Protein AF-A0A8K0Y2E1-F1 (afdb_monomer_lite)

pLDDT: mean 75.56, std 9.3, range [47.75, 87.69]

Structure (mmCIF, N/CA/C/O backbone):
data_AF-A0A8K0Y2E1-F1
#
_entry.id   AF-A0A8K0Y2E1-F1
#
loop_
_atom_site.group_PDB
_atom_site.id
_atom_site.type_symbol
_atom_site.label_atom_id
_atom_site.label_alt_id
_atom_site.label_comp_id
_atom_site.label_asym_id
_atom_site.label_entity_id
_atom_site.label_seq_id
_atom_site.pdbx_PDB_ins_code
_atom_site.Cartn_x
_atom_site.Cartn_y
_atom_site.Cartn_z
_atom_site.occupancy
_atom_site.B_iso_or_equiv
_atom_site.auth_seq_id
_atom_site.auth_comp_id
_atom_site.auth_asym_id
_atom_site.auth_atom_id
_atom_site.pdbx_PDB_model_num
ATOM 1 N N . MET A 1 1 ? 8.131 10.422 27.180 1.00 47.75 1 MET A N 1
ATOM 2 C CA . MET A 1 1 ? 7.293 9.583 26.301 1.00 47.75 1 MET A CA 1
ATOM 3 C C . MET A 1 1 ? 6.700 10.539 25.278 1.00 47.75 1 MET A C 1
ATOM 5 O O . MET A 1 1 ? 6.128 11.523 25.718 1.00 47.75 1 MET A O 1
ATOM 9 N N . ASN A 1 2 ? 6.968 10.370 23.979 1.00 54.44 2 ASN A N 1
ATOM 10 C CA . ASN A 1 2 ? 6.500 11.311 22.950 1.00 54.44 2 ASN A CA 1
ATOM 11 C C . ASN A 1 2 ? 4.971 11.252 22.850 1.00 54.44 2 ASN A C 1
ATOM 13 O O . ASN A 1 2 ? 4.453 10.234 22.396 1.00 54.44 2 ASN A O 1
ATOM 17 N N . ASP A 1 3 ? 4.281 12.322 23.247 1.00 74.00 3 ASP A N 1
ATOM 18 C CA . ASP A 1 3 ? 2.882 12.530 22.867 1.00 74.00 3 ASP A CA 1
ATOM 19 C C . ASP A 1 3 ? 2.836 12.772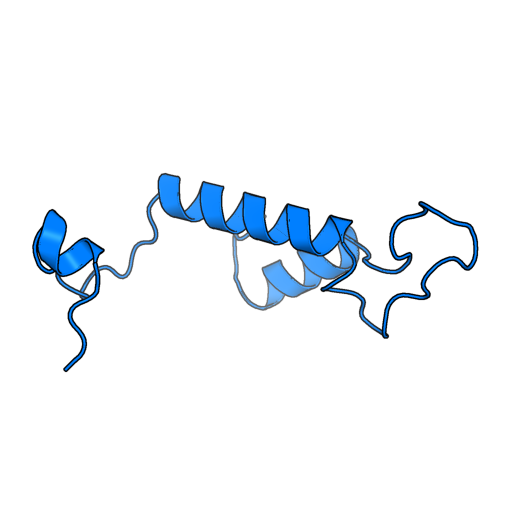 21.358 1.00 74.00 3 ASP A C 1
ATOM 21 O O . ASP A 1 3 ? 3.519 13.664 20.838 1.00 74.00 3 ASP A O 1
ATOM 25 N N . TYR A 1 4 ? 2.062 11.963 20.635 1.00 78.44 4 TYR A N 1
ATOM 26 C CA . TYR A 1 4 ? 1.812 12.235 19.227 1.00 78.44 4 TYR A CA 1
ATOM 27 C C . TYR A 1 4 ? 1.017 13.538 19.107 1.00 78.44 4 TYR A C 1
ATOM 29 O O . TYR A 1 4 ? 0.189 13.858 19.959 1.00 78.44 4 TYR A O 1
ATOM 37 N N . PHE A 1 5 ? 1.230 14.290 18.023 1.00 82.44 5 PHE A N 1
ATOM 38 C CA . PHE A 1 5 ? 0.459 15.511 17.752 1.00 82.44 5 PHE A CA 1
ATOM 39 C C . PHE A 1 5 ? -1.052 15.251 17.853 1.00 82.44 5 PHE A C 1
ATOM 41 O O . PHE A 1 5 ? -1.779 16.027 18.457 1.00 82.44 5 PHE A O 1
ATOM 48 N N . THR A 1 6 ? -1.514 14.109 17.346 1.00 77.88 6 THR A N 1
ATOM 49 C CA . THR A 1 6 ? -2.911 13.675 17.443 1.00 77.88 6 THR A CA 1
ATOM 50 C C . THR A 1 6 ? -3.399 13.475 18.874 1.00 77.88 6 THR A C 1
ATOM 52 O O . THR A 1 6 ? -4.527 13.861 19.162 1.00 77.88 6 THR A O 1
ATOM 55 N N . ASP A 1 7 ? -2.571 12.938 19.772 1.00 82.75 7 ASP A N 1
ATOM 56 C CA . ASP A 1 7 ? -2.948 12.755 21.180 1.00 82.75 7 ASP A CA 1
ATOM 57 C C . ASP A 1 7 ? -3.107 14.111 21.880 1.00 82.75 7 ASP A C 1
ATOM 59 O O . ASP A 1 7 ? -3.994 14.285 22.714 1.00 82.75 7 ASP A O 1
ATOM 63 N N . ARG A 1 8 ? -2.295 15.103 21.489 1.00 80.44 8 ARG A N 1
ATOM 64 C CA . ARG A 1 8 ? -2.401 16.479 21.988 1.00 80.44 8 ARG A CA 1
ATOM 65 C C . ARG A 1 8 ? -3.655 17.196 21.485 1.00 80.44 8 ARG A C 1
ATOM 67 O O . ARG A 1 8 ? -4.268 17.937 22.247 1.00 80.44 8 ARG A O 1
ATOM 74 N N . GLU A 1 9 ? -4.016 17.008 20.217 1.00 86.06 9 GLU A N 1
ATOM 75 C CA . GLU A 1 9 ? -5.141 17.723 19.597 1.00 86.06 9 GLU A CA 1
ATOM 76 C C . GLU A 1 9 ? -6.505 17.064 19.866 1.00 86.06 9 GLU A C 1
ATOM 78 O O . GLU A 1 9 ? -7.515 17.760 19.948 1.00 86.06 9 GLU A O 1
ATOM 83 N N . PHE A 1 10 ? -6.559 15.736 20.012 1.00 82.62 10 PHE A N 1
ATOM 84 C CA . PHE A 1 10 ? -7.822 14.983 20.091 1.00 82.62 10 PHE A CA 1
ATOM 85 C C . PHE A 1 10 ? -7.955 14.108 21.343 1.00 82.62 10 PHE A C 1
ATOM 87 O O . PHE A 1 10 ? -9.006 13.503 21.559 1.00 82.62 10 PHE A O 1
ATOM 94 N N . GLY A 1 11 ? -6.922 14.067 22.185 1.00 82.19 11 GLY A N 1
ATOM 95 C CA . GLY A 1 11 ? -6.845 13.175 23.333 1.00 82.19 11 GLY A CA 1
ATOM 96 C C . GLY A 1 11 ? -6.366 11.766 22.955 1.00 82.19 11 GLY A C 1
ATOM 97 O O . GLY A 1 11 ? -6.466 11.350 21.797 1.00 82.19 11 GLY A O 1
ATOM 98 N N . PRO A 1 12 ? -5.837 11.005 23.927 1.00 77.69 12 PRO A N 1
ATOM 99 C CA . PRO A 1 12 ? -5.347 9.656 23.688 1.00 77.69 12 PRO A CA 1
ATOM 100 C C . PRO A 1 12 ? -6.505 8.709 23.355 1.00 77.69 12 PRO A C 1
ATOM 102 O O . PRO A 1 12 ? -7.455 8.560 24.126 1.00 77.69 12 PRO A O 1
ATOM 105 N N . VAL A 1 13 ? -6.407 8.024 22.216 1.00 74.12 13 VAL A N 1
ATOM 106 C CA . VAL A 1 13 ? -7.375 6.994 21.819 1.00 74.12 13 VAL A CA 1
ATOM 107 C C . VAL A 1 13 ? -6.968 5.650 22.438 1.00 74.12 13 VAL A C 1
ATOM 109 O O . VAL A 1 13 ? -5.797 5.266 22.341 1.00 74.12 13 VAL A O 1
ATOM 112 N N . PRO A 1 14 ? -7.898 4.894 23.060 1.00 72.62 14 PRO A N 1
ATOM 113 C CA . PRO A 1 14 ? -7.598 3.563 23.572 1.00 72.62 14 PRO A CA 1
ATOM 114 C C . PRO A 1 14 ? -7.037 2.669 22.462 1.00 72.62 14 PRO A C 1
ATOM 116 O O . PRO A 1 14 ? -7.707 2.410 21.464 1.00 72.62 14 PRO A O 1
ATOM 119 N N . ARG A 1 15 ? -5.825 2.130 22.651 1.00 69.69 15 ARG A N 1
ATOM 120 C CA . ARG A 1 15 ? -5.186 1.195 21.700 1.00 69.69 15 ARG A CA 1
ATOM 121 C C . ARG A 1 15 ? -5.815 -0.209 21.698 1.00 69.69 15 ARG A C 1
ATOM 123 O O . ARG A 1 15 ? -5.159 -1.174 21.335 1.00 69.69 15 ARG A O 1
ATOM 130 N N . ALA A 1 16 ? -7.063 -0.321 22.142 1.00 72.81 16 ALA A N 1
ATOM 131 C CA . ALA A 1 16 ? -7.825 -1.563 22.215 1.00 72.81 16 ALA A CA 1
ATOM 132 C C . ALA A 1 16 ? -8.683 -1.802 20.958 1.00 72.81 16 ALA A C 1
ATOM 134 O O . ALA A 1 16 ? -9.530 -2.688 20.953 1.00 72.81 16 ALA A O 1
ATOM 135 N N . SER A 1 17 ? -8.507 -0.996 19.904 1.00 69.56 17 SER A N 1
ATOM 136 C CA . SER A 1 17 ? -9.203 -1.220 18.640 1.00 69.56 17 SER A CA 1
ATOM 137 C C . SER A 1 17 ? -8.476 -2.284 17.828 1.00 69.56 17 SER A C 1
ATOM 139 O O . SER A 1 17 ? -7.421 -2.020 17.258 1.00 69.56 17 SER A O 1
ATOM 141 N N . GLU A 1 18 ? -9.072 -3.469 17.744 1.00 76.56 18 GLU A N 1
ATOM 142 C CA . GLU A 1 18 ? -8.668 -4.524 16.802 1.00 76.56 18 GLU A CA 1
ATOM 143 C C . GLU A 1 18 ? -9.260 -4.301 15.399 1.00 76.56 18 GLU A C 1
ATOM 145 O O . GLU A 1 18 ? -8.994 -5.060 14.471 1.00 76.56 18 GLU A O 1
ATOM 150 N N . VAL A 1 19 ? -10.065 -3.245 15.230 1.00 79.50 19 VAL A N 1
ATOM 151 C CA . VAL A 1 19 ? -10.748 -2.926 13.977 1.00 79.50 19 VAL A CA 1
ATOM 152 C C . VAL A 1 19 ? -10.084 -1.722 13.316 1.00 79.50 19 VAL A C 1
ATOM 154 O O . VAL A 1 19 ? -9.969 -0.646 13.911 1.00 79.50 19 VAL A O 1
ATOM 157 N N . ILE A 1 20 ? -9.670 -1.901 12.063 1.00 81.38 20 ILE A N 1
ATOM 158 C CA . ILE A 1 20 ? -9.232 -0.820 11.178 1.00 81.38 20 ILE A CA 1
ATOM 159 C C . ILE A 1 20 ? -10.489 -0.229 10.529 1.00 81.38 20 ILE A C 1
ATOM 161 O O . ILE A 1 20 ? -11.249 -0.941 9.879 1.00 81.38 20 ILE A O 1
ATOM 165 N N . GLY A 1 21 ? -10.740 1.065 10.739 1.00 83.25 21 GLY A N 1
ATOM 166 C CA . GLY A 1 21 ? -11.906 1.743 10.165 1.00 83.25 21 GLY A CA 1
ATOM 167 C C . GLY A 1 21 ? -11.739 2.080 8.679 1.00 83.25 21 GLY A C 1
ATOM 168 O O . GLY A 1 21 ? -10.623 2.303 8.212 1.00 83.25 21 GLY A O 1
ATOM 169 N N . GLU A 1 22 ? -12.856 2.224 7.961 1.00 84.94 22 GLU A N 1
ATOM 170 C CA . GLU A 1 22 ? -12.916 2.495 6.508 1.00 84.94 22 GLU A CA 1
ATOM 171 C C . GLU A 1 22 ? -12.026 3.653 6.040 1.00 84.94 22 GLU A C 1
ATOM 173 O O . GLU A 1 22 ? -11.323 3.564 5.036 1.00 84.94 22 GLU A O 1
ATOM 178 N N . ARG A 1 23 ? -11.995 4.755 6.799 1.00 85.44 23 ARG A N 1
ATOM 179 C CA . ARG A 1 23 ? -11.145 5.908 6.468 1.00 85.44 23 ARG A CA 1
ATOM 180 C C . ARG A 1 23 ? -9.660 5.540 6.452 1.00 85.44 23 ARG A C 1
ATOM 182 O O . ARG A 1 23 ? -8.915 6.037 5.611 1.00 85.44 23 ARG A O 1
ATOM 189 N N . LEU A 1 24 ? -9.227 4.719 7.408 1.00 85.44 24 LEU A N 1
ATOM 190 C CA . LEU A 1 24 ? -7.839 4.278 7.497 1.00 85.44 24 LEU A CA 1
ATOM 191 C C . LEU A 1 24 ? -7.536 3.249 6.404 1.00 85.44 24 LEU A C 1
ATOM 193 O O . LEU A 1 24 ? -6.489 3.358 5.771 1.00 85.44 24 LEU A O 1
ATOM 197 N N . TRP A 1 25 ? -8.472 2.339 6.116 1.00 86.69 25 TRP A N 1
ATOM 198 C CA . TRP A 1 25 ? -8.372 1.420 4.979 1.00 86.69 25 TRP A CA 1
ATOM 199 C C . TRP A 1 25 ? -8.182 2.150 3.649 1.00 86.69 25 TRP A C 1
ATOM 201 O O . TRP A 1 25 ? -7.224 1.864 2.934 1.00 86.69 25 TRP A O 1
ATOM 211 N N . GLY A 1 26 ? -9.008 3.158 3.354 1.00 87.69 26 GLY A N 1
ATOM 212 C CA . GLY A 1 26 ? -8.860 3.962 2.137 1.00 87.69 26 GLY A CA 1
ATOM 213 C C . GLY A 1 26 ? -7.515 4.697 2.058 1.00 87.69 26 GLY A C 1
ATOM 214 O O . GLY A 1 26 ? -6.918 4.800 0.983 1.00 87.69 26 GLY A O 1
ATOM 215 N N . GLY A 1 27 ? -6.993 5.162 3.198 1.00 87.38 27 GLY A 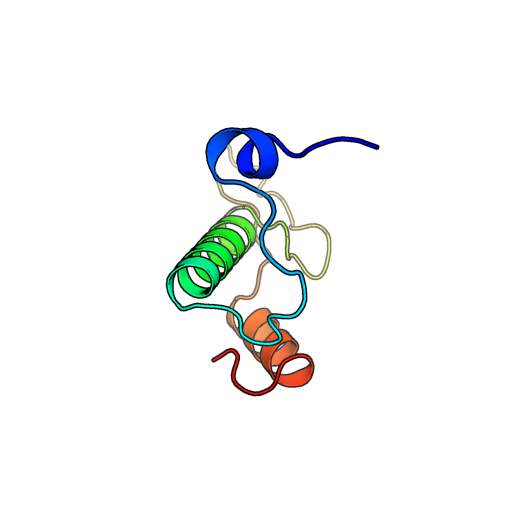N 1
ATOM 216 C CA . GLY A 1 27 ? -5.662 5.768 3.281 1.00 87.38 27 GLY A CA 1
ATOM 217 C C . GLY A 1 27 ? -4.531 4.773 3.008 1.00 87.38 27 GLY A C 1
ATOM 218 O O . GLY A 1 27 ? -3.604 5.091 2.263 1.00 87.38 27 GLY A O 1
ATOM 219 N N . LEU A 1 28 ? -4.618 3.564 3.568 1.00 87.25 28 LEU A N 1
ATOM 220 C CA . LEU A 1 28 ? -3.655 2.488 3.325 1.00 87.25 28 LEU A CA 1
ATOM 221 C C . LEU A 1 28 ? -3.663 2.053 1.860 1.00 87.25 28 LEU A C 1
ATOM 223 O O . LEU A 1 28 ? -2.597 1.968 1.257 1.00 87.25 28 LEU A O 1
ATOM 227 N N . HIS A 1 29 ? -4.846 1.864 1.273 1.00 86.25 29 HIS A N 1
ATOM 228 C CA . HIS A 1 29 ? -4.985 1.521 -0.141 1.00 86.25 29 HIS A CA 1
ATOM 229 C C . HIS A 1 29 ? -4.338 2.583 -1.038 1.00 86.25 29 HIS A C 1
ATOM 231 O O . HIS A 1 29 ? -3.511 2.265 -1.888 1.00 86.25 29 HIS A O 1
ATOM 237 N N . SER A 1 30 ? -4.627 3.863 -0.782 1.00 86.12 30 SER A N 1
ATOM 238 C CA . SER A 1 30 ? -4.039 4.975 -1.543 1.00 86.12 30 SER A CA 1
ATOM 239 C C . SER A 1 30 ? -2.511 5.016 -1.428 1.00 86.12 30 SER A C 1
ATOM 241 O O . SER A 1 30 ? -1.816 5.296 -2.401 1.00 86.12 30 SER A O 1
ATOM 243 N N . LEU A 1 31 ? -1.964 4.735 -0.240 1.00 86.94 31 LEU A N 1
ATOM 244 C CA . LEU A 1 31 ? -0.516 4.672 -0.035 1.00 86.94 31 LEU A CA 1
ATOM 245 C C . LEU A 1 31 ? 0.118 3.494 -0.774 1.00 86.94 31 LEU A C 1
ATOM 247 O O . LEU A 1 31 ? 1.200 3.654 -1.335 1.00 86.94 31 LEU A O 1
ATOM 251 N N . ILE A 1 32 ? -0.538 2.335 -0.778 1.00 85.94 32 ILE A N 1
ATOM 252 C CA . ILE A 1 32 ? -0.091 1.159 -1.526 1.00 85.94 32 ILE A CA 1
ATOM 253 C C . ILE A 1 32 ? -0.061 1.470 -3.025 1.00 85.94 32 ILE A C 1
ATOM 255 O O . ILE A 1 32 ? 0.952 1.204 -3.667 1.00 85.94 32 ILE A O 1
ATOM 259 N N . ASP A 1 33 ? -1.106 2.100 -3.565 1.00 84.38 33 ASP A N 1
ATOM 260 C CA . ASP A 1 33 ? -1.167 2.482 -4.979 1.00 84.38 33 ASP A CA 1
ATOM 261 C C . ASP A 1 33 ? -0.026 3.415 -5.386 1.00 84.38 33 ASP A C 1
ATOM 263 O O . ASP A 1 33 ? 0.659 3.147 -6.373 1.00 84.38 33 ASP A O 1
ATOM 267 N N . VAL A 1 34 ? 0.247 4.453 -4.588 1.00 84.12 34 VAL A N 1
ATOM 268 C CA . VAL A 1 34 ? 1.373 5.370 -4.833 1.00 84.12 34 VAL A CA 1
ATOM 269 C C . VAL A 1 34 ? 2.705 4.616 -4.871 1.00 84.12 34 VAL A C 1
ATOM 271 O O . VAL A 1 34 ? 3.556 4.913 -5.706 1.00 84.12 34 VAL A O 1
ATOM 274 N N . ARG A 1 35 ? 2.887 3.625 -3.990 1.00 81.50 35 ARG A N 1
ATOM 275 C CA . ARG A 1 35 ? 4.116 2.816 -3.916 1.00 81.50 35 ARG A CA 1
ATOM 276 C C . ARG A 1 35 ? 4.232 1.767 -5.018 1.00 81.50 35 ARG A C 1
ATOM 278 O O . ARG A 1 35 ? 5.332 1.320 -5.342 1.00 81.50 35 ARG A O 1
ATOM 285 N N . LEU A 1 36 ? 3.109 1.344 -5.586 1.00 81.31 36 LEU A N 1
ATOM 286 C CA . LEU A 1 36 ? 3.099 0.540 -6.803 1.00 81.31 36 LEU A CA 1
ATOM 287 C C . LEU A 1 36 ? 3.497 1.403 -8.006 1.00 81.31 36 LEU A C 1
ATOM 289 O O . LEU A 1 36 ? 4.308 0.959 -8.814 1.00 81.31 36 LEU A O 1
ATOM 293 N N . ASP A 1 37 ? 2.990 2.636 -8.093 1.00 78.12 37 ASP A N 1
ATOM 294 C CA . ASP A 1 37 ? 3.291 3.569 -9.189 1.00 78.12 37 ASP A CA 1
ATOM 295 C C . ASP A 1 37 ? 4.735 4.082 -9.184 1.00 78.12 37 ASP A C 1
ATOM 297 O O . ASP A 1 37 ? 5.343 4.227 -10.245 1.00 78.12 37 ASP A O 1
ATOM 301 N N . ASP A 1 38 ? 5.309 4.337 -8.006 1.00 76.44 38 ASP A N 1
ATOM 302 C CA . ASP A 1 38 ? 6.710 4.759 -7.878 1.00 76.44 38 ASP A CA 1
ATOM 303 C C . ASP A 1 38 ? 7.712 3.585 -7.944 1.00 76.44 38 ASP A C 1
ATOM 305 O O . ASP A 1 38 ? 8.927 3.796 -7.966 1.00 76.44 38 ASP A O 1
ATOM 309 N N . GLY A 1 39 ? 7.210 2.347 -8.031 1.00 73.38 39 GLY A N 1
ATOM 310 C CA . GLY A 1 39 ? 8.008 1.129 -8.142 1.00 73.38 39 GLY A CA 1
ATOM 311 C C . GLY A 1 39 ? 8.642 0.645 -6.835 1.00 73.38 39 GLY A C 1
ATOM 312 O O . GLY A 1 39 ? 9.442 -0.292 -6.873 1.00 73.38 39 GLY A O 1
ATOM 313 N N . SER A 1 40 ? 8.288 1.221 -5.681 1.00 77.25 40 SER A N 1
ATOM 314 C CA . SER A 1 40 ? 8.828 0.837 -4.366 1.00 77.25 40 SER A CA 1
ATOM 315 C C . SER A 1 40 ? 8.613 -0.637 -4.012 1.00 77.25 40 SER A C 1
ATOM 317 O O . SER A 1 40 ? 9.403 -1.204 -3.260 1.00 77.25 40 SER A O 1
ATOM 319 N N . PHE A 1 41 ? 7.571 -1.276 -4.555 1.00 75.69 41 PHE A N 1
ATOM 320 C CA . PHE A 1 41 ? 7.294 -2.706 -4.358 1.00 75.69 41 PHE A CA 1
ATOM 321 C C . PHE A 1 41 ? 7.890 -3.625 -5.439 1.00 75.69 41 PHE A C 1
ATOM 323 O O . PHE A 1 41 ? 7.467 -4.772 -5.584 1.00 75.69 41 PHE A O 1
ATOM 330 N N . GLY A 1 42 ? 8.869 -3.156 -6.219 1.00 67.94 42 GLY A N 1
ATOM 331 C CA . GLY A 1 42 ? 9.567 -3.996 -7.193 1.00 67.94 42 GLY A CA 1
ATOM 332 C C . GLY A 1 42 ? 10.224 -5.222 -6.540 1.00 67.94 42 GLY A C 1
ATOM 333 O O . GLY A 1 42 ? 11.050 -5.090 -5.640 1.00 67.94 42 GLY A O 1
ATOM 334 N N . PHE A 1 43 ? 9.895 -6.426 -7.025 1.00 59.28 43 PHE A N 1
ATOM 335 C CA . PHE A 1 43 ? 10.427 -7.711 -6.526 1.00 59.28 43 PHE A CA 1
ATOM 336 C C . PHE A 1 43 ? 11.964 -7.817 -6.617 1.00 59.28 43 PHE A C 1
ATOM 338 O O . PHE A 1 43 ? 12.623 -8.490 -5.828 1.00 59.28 43 PHE A O 1
ATOM 345 N N . ARG A 1 44 ? 12.548 -7.122 -7.591 1.00 56.88 44 ARG A N 1
ATOM 346 C CA . ARG A 1 44 ? 13.972 -6.793 -7.709 1.00 56.88 44 ARG A CA 1
ATOM 347 C C . ARG A 1 44 ? 14.001 -5.297 -7.990 1.00 56.88 44 ARG A C 1
ATOM 349 O O . ARG A 1 44 ? 13.112 -4.861 -8.719 1.00 56.88 44 ARG A O 1
ATOM 356 N N . PHE A 1 45 ? 14.960 -4.554 -7.414 1.00 56.38 45 PHE A N 1
ATOM 357 C CA . PHE A 1 45 ? 15.177 -3.114 -7.652 1.00 56.38 45 PHE A CA 1
ATOM 358 C C . PHE A 1 45 ? 14.629 -2.724 -9.024 1.00 56.38 45 PHE A C 1
ATOM 360 O O . PHE A 1 45 ? 15.128 -3.284 -10.010 1.00 56.38 45 PHE A O 1
ATOM 367 N N . PRO A 1 46 ? 13.562 -1.906 -9.098 1.00 58.28 46 PRO A N 1
ATOM 368 C CA . PRO A 1 46 ? 12.892 -1.704 -10.365 1.00 58.28 46 PRO A CA 1
ATOM 369 C C . PRO A 1 46 ? 13.935 -1.192 -11.352 1.00 58.28 46 PRO A C 1
ATOM 371 O O . PRO A 1 46 ? 14.749 -0.327 -11.015 1.00 58.28 46 PRO A O 1
ATOM 374 N N . LEU A 1 47 ? 13.965 -1.788 -12.544 1.00 56.75 47 LEU A N 1
ATOM 375 C CA . LEU A 1 47 ? 14.821 -1.284 -13.604 1.00 56.75 47 LEU A CA 1
ATOM 376 C C . LEU A 1 47 ? 14.291 0.117 -13.907 1.00 56.75 47 LEU A C 1
ATOM 378 O O . LEU A 1 47 ? 13.204 0.279 -14.467 1.00 56.75 47 LEU A O 1
ATOM 382 N N . ALA A 1 48 ? 15.016 1.135 -13.446 1.00 63.59 48 ALA A N 1
ATOM 383 C CA . ALA A 1 48 ? 14.746 2.499 -13.847 1.00 63.59 48 ALA A CA 1
ATOM 384 C C . ALA A 1 48 ? 14.976 2.549 -15.357 1.00 63.59 48 ALA A C 1
ATOM 386 O O . ALA A 1 48 ? 16.041 2.163 -15.841 1.00 63.59 48 ALA A O 1
ATOM 387 N N . CYS A 1 49 ? 13.954 2.953 -16.107 1.00 65.12 49 CYS A N 1
ATOM 388 C CA . CYS A 1 49 ? 14.141 3.208 -17.523 1.00 65.12 49 CYS A CA 1
ATOM 389 C C . CYS A 1 49 ? 15.153 4.354 -17.662 1.00 65.12 49 CYS A C 1
ATOM 391 O O . CYS A 1 49 ? 15.029 5.367 -16.976 1.00 65.12 49 CYS A O 1
ATOM 393 N N . GLU A 1 50 ? 16.159 4.188 -18.521 1.00 71.38 50 GLU A N 1
ATOM 394 C CA . GLU A 1 50 ? 17.181 5.218 -18.756 1.00 71.38 50 GLU A CA 1
ATOM 395 C C . GLU A 1 50 ? 16.600 6.465 -19.453 1.00 71.38 50 GLU A C 1
ATOM 397 O O . GLU A 1 50 ? 17.216 7.532 -19.437 1.00 71.38 50 GLU A O 1
ATOM 402 N N . ASP A 1 51 ? 15.393 6.351 -20.025 1.00 76.69 51 ASP A N 1
ATOM 403 C CA . ASP A 1 51 ? 14.655 7.472 -20.601 1.00 76.69 51 ASP A CA 1
ATOM 404 C C . ASP A 1 51 ? 14.202 8.459 -19.504 1.00 76.69 51 ASP A C 1
ATOM 406 O O . ASP A 1 51 ? 13.517 8.064 -18.550 1.00 76.69 51 ASP A O 1
ATOM 410 N N . PRO A 1 52 ? 14.469 9.769 -19.660 1.00 75.00 52 PRO A N 1
ATOM 411 C CA . PRO A 1 52 ? 13.987 10.784 -18.733 1.00 75.00 52 PRO A CA 1
ATOM 412 C C . PRO A 1 52 ? 12.459 10.760 -18.587 1.00 75.00 52 PRO A C 1
ATOM 414 O O . PRO A 1 52 ? 11.724 10.778 -19.575 1.00 75.00 52 PRO A O 1
ATOM 417 N N . GLY A 1 53 ? 11.977 10.789 -17.342 1.00 70.69 53 GLY A N 1
ATOM 418 C CA . GLY A 1 53 ? 10.553 10.945 -17.031 1.00 70.69 53 GLY A CA 1
ATOM 419 C 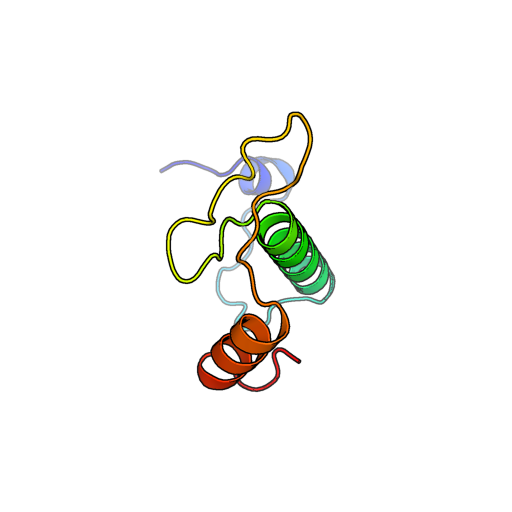C . GLY A 1 53 ? 9.712 9.672 -17.137 1.00 70.69 53 GLY A C 1
ATOM 420 O O . GLY A 1 53 ? 8.490 9.759 -17.024 1.00 70.69 53 GLY A O 1
ATOM 421 N N . LYS A 1 54 ? 10.325 8.498 -17.329 1.00 68.75 54 LYS A N 1
ATOM 422 C CA . LYS A 1 54 ? 9.593 7.229 -17.275 1.00 68.75 54 LYS A CA 1
ATOM 423 C C . LYS A 1 54 ? 9.585 6.642 -15.861 1.00 68.75 54 LYS A C 1
ATOM 425 O O . LYS A 1 54 ? 10.623 6.654 -15.198 1.00 68.75 54 LYS A O 1
ATOM 430 N N . PRO A 1 55 ? 8.429 6.142 -15.386 1.00 65.44 55 PRO A N 1
ATOM 431 C CA . PRO A 1 55 ? 8.333 5.540 -14.066 1.00 65.44 55 PRO A CA 1
ATOM 432 C C . PRO A 1 55 ? 9.176 4.267 -13.988 1.00 65.44 55 PRO A C 1
ATOM 434 O O . PRO A 1 55 ? 9.501 3.630 -14.996 1.00 65.44 55 PRO A O 1
ATOM 437 N N . ALA A 1 56 ? 9.531 3.902 -12.762 1.00 65.94 56 ALA A N 1
ATOM 438 C CA . ALA A 1 56 ? 10.280 2.694 -12.487 1.00 65.94 56 ALA A CA 1
ATOM 439 C C . ALA A 1 56 ? 9.484 1.471 -12.984 1.00 65.94 56 ALA A C 1
ATOM 441 O O . ALA A 1 56 ? 8.310 1.293 -12.666 1.00 65.94 56 ALA A O 1
ATOM 442 N N . CYS A 1 57 ? 10.111 0.641 -13.816 1.00 63.97 57 CYS A N 1
ATOM 443 C CA . CYS A 1 57 ? 9.462 -0.513 -14.428 1.00 63.97 57 CYS A CA 1
ATOM 444 C C . CYS A 1 57 ? 9.756 -1.747 -13.564 1.00 63.97 57 CYS A C 1
ATOM 446 O O . CYS A 1 57 ? 10.921 -2.105 -13.380 1.00 63.97 57 CYS A O 1
ATOM 448 N N . GLY A 1 58 ? 8.729 -2.410 -13.022 1.00 62.38 58 GLY A N 1
ATOM 449 C CA . GLY A 1 58 ? 8.934 -3.671 -12.289 1.00 62.38 58 GLY A CA 1
ATOM 450 C C . GLY A 1 58 ? 7.973 -3.979 -11.143 1.00 62.38 58 GLY A C 1
ATOM 451 O O . GLY A 1 58 ? 8.044 -5.079 -10.597 1.00 62.38 58 GLY A O 1
ATOM 452 N N . ALA A 1 59 ? 7.077 -3.060 -10.776 1.00 71.19 59 ALA A N 1
ATOM 453 C CA . ALA A 1 59 ? 5.995 -3.368 -9.845 1.00 71.19 59 ALA A CA 1
ATOM 454 C C . ALA A 1 59 ? 4.858 -4.097 -10.586 1.00 71.19 59 ALA A C 1
ATOM 456 O O . ALA A 1 59 ? 4.066 -3.489 -11.305 1.00 71.19 59 ALA A O 1
ATOM 457 N N . ASP A 1 60 ? 4.786 -5.420 -10.430 1.00 74.12 60 ASP A N 1
ATOM 458 C CA . ASP A 1 60 ? 3.647 -6.215 -10.895 1.00 74.12 60 ASP A CA 1
ATOM 459 C C . ASP A 1 60 ? 2.515 -6.119 -9.863 1.00 74.12 60 ASP A C 1
ATOM 461 O O . ASP A 1 60 ? 2.531 -6.782 -8.822 1.00 74.12 60 ASP A O 1
ATOM 465 N N . ARG A 1 61 ? 1.519 -5.282 -10.172 1.00 81.06 61 ARG A N 1
ATOM 466 C CA . ARG A 1 61 ? 0.333 -5.057 -9.331 1.00 81.06 61 ARG A CA 1
ATOM 467 C C . ARG A 1 61 ? -0.418 -6.354 -9.018 1.00 81.06 61 ARG A C 1
ATOM 469 O O . ARG A 1 61 ? -0.875 -6.537 -7.894 1.00 81.06 61 ARG A O 1
ATOM 476 N N . ALA A 1 62 ? -0.520 -7.269 -9.982 1.00 80.75 62 ALA A N 1
ATOM 477 C CA . ALA A 1 62 ? -1.245 -8.521 -9.800 1.00 80.75 62 ALA A CA 1
ATOM 478 C C . ALA A 1 62 ? -0.457 -9.506 -8.923 1.00 80.75 62 ALA A C 1
ATOM 480 O O . ALA A 1 62 ? -1.043 -10.206 -8.099 1.00 80.75 62 ALA A O 1
ATOM 481 N N . ALA A 1 63 ? 0.870 -9.567 -9.073 1.00 76.06 63 ALA A N 1
ATOM 482 C CA . ALA A 1 63 ? 1.722 -10.373 -8.198 1.00 76.06 63 ALA A CA 1
ATOM 483 C C . ALA A 1 63 ? 1.758 -9.832 -6.761 1.00 76.06 63 ALA A C 1
ATOM 485 O O . ALA A 1 63 ? 1.725 -10.624 -5.815 1.00 76.06 63 ALA A O 1
ATOM 486 N N . PHE A 1 64 ? 1.766 -8.506 -6.598 1.00 80.75 64 PHE A N 1
ATOM 487 C CA . PHE A 1 64 ? 1.647 -7.866 -5.291 1.00 80.75 64 PHE A CA 1
ATOM 488 C C . PHE A 1 64 ? 0.306 -8.202 -4.629 1.00 80.75 64 PHE A C 1
ATOM 490 O O . PHE A 1 64 ? 0.310 -8.696 -3.507 1.00 80.75 64 PHE A O 1
ATOM 497 N N . GLY A 1 65 ? -0.819 -8.031 -5.337 1.00 81.19 65 GLY A N 1
ATOM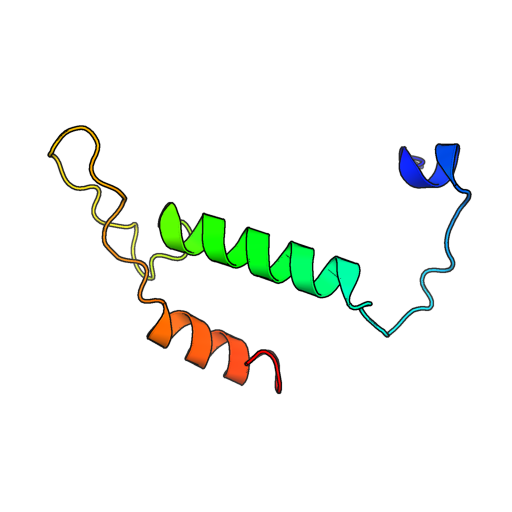 498 C CA . GLY A 1 65 ? -2.153 -8.345 -4.807 1.00 81.19 65 GLY A CA 1
ATOM 499 C C . GLY A 1 65 ? -2.273 -9.791 -4.318 1.00 81.19 65 GLY A C 1
ATOM 500 O O . GLY A 1 65 ? -2.677 -10.026 -3.186 1.00 81.19 65 GLY A O 1
ATOM 501 N N . ARG A 1 66 ? -1.790 -10.762 -5.108 1.00 82.31 66 ARG A N 1
ATOM 502 C CA . ARG A 1 66 ? -1.764 -12.179 -4.696 1.00 82.31 66 ARG A CA 1
ATOM 503 C C . ARG A 1 66 ? -0.904 -12.434 -3.455 1.00 82.31 66 ARG A C 1
ATOM 505 O O . ARG A 1 66 ? -1.258 -13.270 -2.631 1.00 82.31 66 A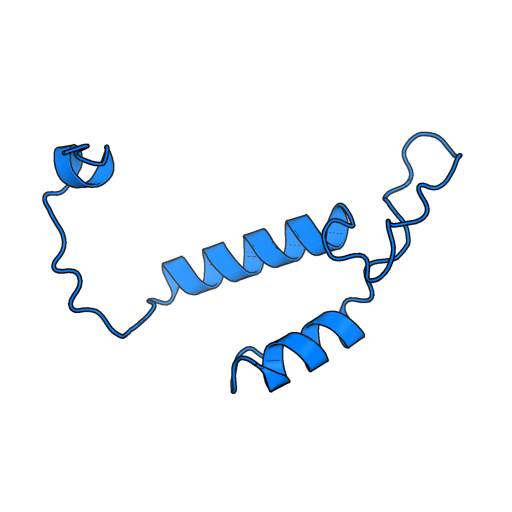RG A O 1
ATOM 512 N N . SER A 1 67 ? 0.233 -11.746 -3.335 1.00 80.56 67 SER A N 1
ATOM 513 C CA . SER A 1 67 ? 1.100 -11.856 -2.151 1.00 80.56 67 SER A CA 1
ATOM 514 C C . SER A 1 67 ? 0.432 -11.241 -0.921 1.00 80.56 67 SER A C 1
ATOM 516 O O . SER A 1 67 ? 0.505 -11.805 0.165 1.00 80.56 67 SER A O 1
ATOM 518 N N . LEU A 1 68 ? -0.257 -10.111 -1.100 1.00 82.50 68 LEU A N 1
ATOM 519 C CA . LEU A 1 68 ? -0.979 -9.431 -0.033 1.00 82.50 68 LEU A CA 1
ATOM 520 C C . LEU A 1 68 ? -2.152 -10.273 0.482 1.00 82.50 68 LEU A C 1
ATOM 522 O O . LEU A 1 68 ? -2.282 -10.424 1.688 1.00 82.50 68 LEU A O 1
ATOM 526 N N . GLU A 1 69 ? -2.957 -10.863 -0.402 1.00 83.81 69 GLU A N 1
ATOM 527 C CA . GLU A 1 69 ? -4.068 -11.749 -0.021 1.00 83.81 69 GLU A CA 1
ATOM 528 C C . GLU A 1 69 ? -3.605 -12.998 0.744 1.00 83.81 69 GLU A C 1
ATOM 530 O O . GLU A 1 69 ? -4.320 -13.487 1.619 1.00 83.81 69 GLU A O 1
ATOM 535 N N . ALA A 1 70 ? -2.416 -13.521 0.424 1.00 80.69 70 ALA A N 1
ATOM 536 C CA . ALA A 1 70 ? -1.851 -14.681 1.110 1.00 80.69 70 ALA A CA 1
ATOM 537 C C . ALA A 1 70 ? -1.456 -14.370 2.566 1.00 80.69 70 ALA A C 1
ATOM 539 O O . ALA A 1 70 ? -1.626 -15.221 3.437 1.00 80.69 70 ALA A O 1
ATOM 540 N N . GLU A 1 71 ? -0.947 -13.163 2.827 1.00 81.38 71 GLU A N 1
ATOM 541 C CA . GLU A 1 71 ? -0.548 -12.701 4.166 1.00 81.38 71 GLU A CA 1
ATOM 542 C C . GLU A 1 71 ? -1.729 -12.112 4.954 1.00 81.38 71 GLU A C 1
ATOM 544 O O . GLU A 1 71 ? -1.825 -12.267 6.172 1.00 81.38 71 GLU A O 1
ATOM 549 N N . VAL A 1 72 ? -2.642 -11.431 4.257 1.00 79.31 72 VAL A N 1
ATOM 550 C CA . VAL A 1 72 ? -3.801 -10.732 4.818 1.00 79.31 72 VAL A CA 1
ATOM 551 C C . VAL A 1 72 ? -5.067 -11.200 4.095 1.00 79.31 72 VAL A C 1
ATOM 553 O O . VAL A 1 72 ? -5.460 -10.626 3.073 1.00 79.31 72 VAL A O 1
ATOM 556 N N . PRO A 1 73 ? -5.748 -12.230 4.624 1.00 75.25 73 PRO A N 1
ATOM 557 C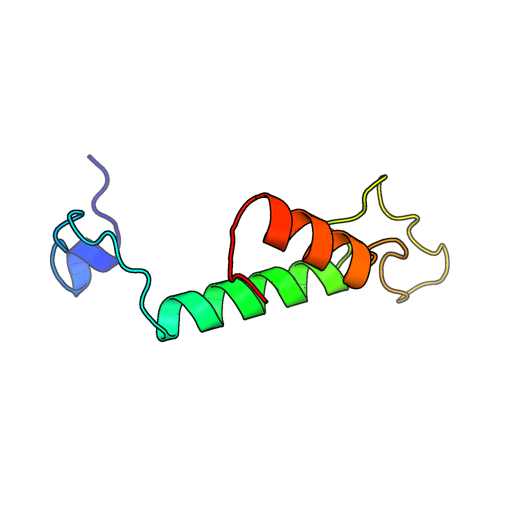 CA . PRO A 1 73 ? -6.990 -12.719 4.043 1.00 75.25 73 PRO A CA 1
ATOM 558 C C . PRO A 1 73 ? -8.053 -11.610 3.971 1.00 75.25 73 PRO A C 1
ATOM 560 O O . PRO A 1 73 ? -8.388 -11.003 4.988 1.00 75.25 73 PRO A O 1
ATOM 563 N N . GLY A 1 74 ? -8.604 -11.368 2.776 1.00 72.06 74 GLY A N 1
ATOM 564 C CA . GLY A 1 74 ? -9.667 -10.377 2.546 1.00 72.06 74 GLY A CA 1
ATOM 565 C C . GLY A 1 74 ? -9.194 -8.964 2.186 1.00 72.06 74 GLY A C 1
ATOM 566 O O . GLY A 1 74 ? -9.996 -8.039 2.236 1.00 72.06 74 GLY A O 1
ATOM 567 N N . ALA A 1 75 ? -7.921 -8.785 1.822 1.00 67.19 75 ALA A N 1
ATOM 568 C CA . ALA A 1 75 ? -7.365 -7.501 1.377 1.00 67.19 75 ALA A CA 1
ATOM 569 C C . ALA A 1 75 ? -7.679 -7.125 -0.095 1.00 67.19 75 ALA A C 1
ATOM 571 O O . ALA A 1 75 ? -7.096 -6.168 -0.607 1.00 67.19 75 ALA A O 1
ATOM 572 N N . SER A 1 76 ? -8.549 -7.889 -0.765 1.00 59.38 76 SER A N 1
ATOM 573 C CA . SER A 1 76 ? -8.931 -7.769 -2.183 1.00 59.38 76 SER A CA 1
ATOM 574 C C . SER A 1 76 ? -10.118 -6.843 -2.426 1.00 59.38 76 SER A C 1
ATOM 576 O O . SER A 1 76 ? -11.110 -7.010 -1.678 1.00 59.38 76 SER A O 1
#

Secondary structure (DSSP, 8-state):
----HHHHHH-PPPTT-----HHHHHHHHHHHHHHHHTTTT-SSS-B--SSTTPPPB---HHHHHHHHHHHSTT--

Radius of gyration: 17.3 Å; chains: 1; bounding box: 30×32×47 Å

Organism: NCBI:txid2804194

Sequence (76 aa):
MNDYFTDREFGPVPRASEVIGERLWGGLHSLIDVRLDDGSFGFRFPLACEDPGKPACGADRAAFGRSLEAEVPGAS

Foldseek 3Di:
DDDDPCCVVPNDDPPPDPDDDPVNLVVVVVVVVVCLQQCVPFPPQFCDDPDPPDHRHGRDPVVVVVVCCVVPPPND